Protein AF-A0A3D5GCG2-F1 (afdb_monomer_lite)

pLDDT: mean 78.21, std 23.22, range [31.19, 96.31]

Secondary structure (DSSP, 8-state):
------------------------------SSTTS-----PBP-HHHHHHHGGGGGGGT--SPP-HHHHHHHHHHHHHHHH-TT-EEEEEEETTEEEEEEE-TTT-EEEEE-TT-BEEEEEEPPHHHHHHHHHTSEES--

Sequence (140 aa):
MNFRKKSTPKKSKIIKSGKKCITKSGKKSRKHIKQSIKKRIYFQNKQLQEKFKHASDFGIQESWSLQNLTKFQIAIENHLQSSTTKVRRGTFRRMPVVHYFDPQTALNVFSDDKGYFISGWKLKENQLKAIIDTGNIGGG

Structure (mmCIF, N/CA/C/O backbone):
data_AF-A0A3D5GCG2-F1
#
_entry.id   AF-A0A3D5GCG2-F1
#
loop_
_atom_site.group_PDB
_atom_site.id
_atom_site.type_symbol
_atom_site.label_atom_id
_atom_site.label_alt_id
_atom_site.label_comp_id
_atom_site.label_asym_id
_atom_site.label_entity_id
_atom_site.label_seq_id
_atom_site.pdbx_PDB_ins_code
_atom_site.Cartn_x
_atom_site.Cartn_y
_atom_site.Cartn_z
_atom_site.occupancy
_atom_site.B_iso_or_equiv
_atom_site.auth_seq_id
_atom_site.auth_comp_id
_atom_site.auth_asym_id
_atom_site.auth_atom_id
_atom_site.pdbx_PDB_model_num
ATOM 1 N N . MET A 1 1 ? -12.131 -4.162 77.311 1.00 39.56 1 MET A N 1
ATOM 2 C CA . MET A 1 1 ? -10.893 -3.697 77.984 1.00 39.56 1 MET A CA 1
ATOM 3 C C . MET A 1 1 ? -9.678 -4.473 77.459 1.00 39.56 1 MET A C 1
ATOM 5 O O . MET A 1 1 ? -9.861 -5.584 76.986 1.00 39.56 1 MET A O 1
ATOM 9 N N . ASN A 1 2 ? -8.471 -3.910 77.616 1.00 40.66 2 ASN A N 1
ATOM 10 C CA . ASN A 1 2 ? -7.151 -4.585 77.640 1.00 40.66 2 ASN A CA 1
ATOM 11 C C . ASN A 1 2 ? -6.408 -4.934 76.325 1.00 40.66 2 ASN A C 1
ATOM 13 O O . ASN A 1 2 ? -6.144 -6.081 75.990 1.00 40.66 2 ASN A O 1
ATOM 17 N N . PHE A 1 3 ? -5.947 -3.870 75.660 1.00 37.69 3 PHE A N 1
ATOM 18 C CA . PHE A 1 3 ? -4.531 -3.591 75.335 1.00 37.69 3 PHE A CA 1
ATOM 19 C C . PHE A 1 3 ? -3.536 -4.707 74.908 1.00 37.69 3 PHE A C 1
ATOM 21 O O . PHE A 1 3 ? -2.904 -5.363 75.728 1.00 37.69 3 PHE A O 1
ATOM 28 N N . ARG A 1 4 ? -3.180 -4.646 73.613 1.00 45.44 4 ARG A N 1
ATOM 29 C CA . ARG A 1 4 ? -1.830 -4.312 73.080 1.00 45.44 4 ARG A CA 1
ATOM 30 C C . ARG A 1 4 ? -0.607 -5.130 73.556 1.00 45.44 4 ARG A C 1
ATOM 32 O O . ARG A 1 4 ? -0.072 -4.880 74.631 1.00 45.44 4 ARG A O 1
ATOM 39 N N . LYS A 1 5 ? 0.051 -5.799 72.596 1.00 44.62 5 LYS A N 1
ATOM 40 C CA . LYS A 1 5 ? 1.513 -5.686 72.358 1.00 44.62 5 LYS A CA 1
ATOM 41 C C . LYS A 1 5 ? 1.856 -5.989 70.890 1.00 44.62 5 LYS A C 1
ATOM 43 O O . LYS A 1 5 ? 1.324 -6.924 70.309 1.00 44.62 5 LYS A O 1
ATOM 48 N N . LYS A 1 6 ? 2.712 -5.155 70.284 1.00 44.88 6 LYS A N 1
ATOM 49 C CA . LYS A 1 6 ? 3.279 -5.357 68.935 1.00 44.88 6 LYS A CA 1
ATOM 50 C C . LYS A 1 6 ? 4.586 -6.147 69.054 1.00 44.88 6 LYS A C 1
ATOM 52 O O . LYS A 1 6 ? 5.352 -5.870 69.974 1.00 44.88 6 LYS A O 1
ATOM 57 N N . SER A 1 7 ? 4.899 -6.998 68.080 1.00 39.72 7 SER A N 1
ATOM 58 C CA . SER A 1 7 ? 6.241 -7.572 67.915 1.00 39.72 7 SER A CA 1
ATOM 59 C C . SER A 1 7 ? 6.606 -7.755 66.435 1.00 39.72 7 SER A C 1
ATOM 61 O O . SER A 1 7 ? 6.034 -8.568 65.720 1.00 39.72 7 SER A O 1
ATOM 63 N N . THR A 1 8 ? 7.606 -6.996 65.985 1.00 41.94 8 THR A N 1
ATOM 64 C CA . THR A 1 8 ? 8.455 -7.308 64.822 1.00 41.94 8 THR A CA 1
ATOM 65 C C . THR A 1 8 ? 9.871 -7.554 65.351 1.00 41.94 8 THR A C 1
ATOM 67 O O . THR A 1 8 ? 10.295 -6.867 66.283 1.00 41.94 8 THR A O 1
ATOM 70 N N . PRO A 1 9 ? 10.589 -8.582 64.864 1.00 43.75 9 PRO A N 1
ATOM 71 C CA . PRO A 1 9 ? 11.813 -8.347 64.071 1.00 43.75 9 PRO A CA 1
ATOM 72 C C . PRO A 1 9 ? 12.019 -9.474 63.012 1.00 43.75 9 PRO A C 1
ATOM 74 O O . PRO A 1 9 ? 11.137 -10.304 62.845 1.00 43.75 9 PRO A O 1
ATOM 77 N N . LYS A 1 10 ? 13.099 -9.608 62.221 1.00 39.81 10 LYS A N 1
ATOM 78 C CA . LYS A 1 10 ? 14.390 -8.897 62.057 1.00 39.81 10 LYS A CA 1
ATOM 79 C C . LYS A 1 10 ? 14.594 -8.534 60.566 1.00 39.81 10 LYS A C 1
ATOM 81 O O . LYS A 1 10 ? 13.988 -9.144 59.693 1.00 39.81 10 LYS A O 1
ATOM 86 N N . LYS A 1 11 ? 15.507 -7.602 60.255 1.00 34.19 11 LYS A N 1
ATOM 87 C CA . LYS A 1 11 ? 16.074 -7.428 58.897 1.00 34.19 11 LYS A CA 1
ATOM 88 C C . LYS A 1 11 ? 17.077 -8.557 58.609 1.00 34.19 11 LYS A C 1
ATOM 90 O O . LYS A 1 11 ? 17.940 -8.793 59.451 1.00 34.19 11 LYS A O 1
ATOM 95 N N . SER A 1 12 ? 17.049 -9.164 57.422 1.00 34.25 12 SER A N 1
ATOM 96 C CA . SER A 1 12 ? 18.171 -9.947 56.878 1.00 34.25 12 SER A CA 1
ATOM 97 C C . SER A 1 12 ? 18.917 -9.119 55.823 1.00 34.25 12 SER A C 1
ATOM 99 O O . SER A 1 12 ? 18.311 -8.422 55.010 1.00 34.25 12 SER A O 1
ATOM 101 N N . LYS A 1 13 ? 20.252 -9.131 55.873 1.00 36.12 13 LYS A N 1
ATOM 102 C CA . LYS A 1 13 ? 21.139 -8.335 55.012 1.00 36.12 13 LYS A CA 1
ATOM 103 C C . LYS A 1 13 ? 22.122 -9.276 54.306 1.00 36.12 13 LYS A C 1
ATOM 105 O O . LYS A 1 13 ? 22.718 -10.102 54.979 1.00 36.12 13 LYS A O 1
ATOM 110 N N . ILE A 1 14 ? 22.359 -9.020 53.013 1.00 32.59 14 ILE A N 1
ATOM 111 C CA . ILE A 1 14 ? 23.567 -9.380 52.236 1.00 32.59 14 ILE A CA 1
ATOM 112 C C . ILE A 1 14 ? 23.812 -10.881 51.965 1.00 32.59 14 ILE A C 1
ATOM 114 O O . ILE A 1 14 ? 24.226 -11.596 52.863 1.00 32.59 14 ILE A O 1
ATOM 118 N N . ILE A 1 15 ? 23.784 -11.277 50.680 1.00 38.38 15 ILE A N 1
ATOM 119 C CA . ILE A 1 15 ? 24.934 -11.905 49.983 1.00 38.38 15 ILE A CA 1
ATOM 120 C C . ILE A 1 15 ? 24.931 -11.422 48.514 1.00 38.38 15 ILE A C 1
ATOM 122 O O . ILE A 1 15 ? 23.881 -11.406 47.877 1.00 38.38 15 ILE A O 1
ATOM 126 N N . LYS A 1 16 ? 26.090 -11.027 47.964 1.00 41.28 16 LYS A N 1
ATOM 127 C CA . LYS A 1 16 ? 26.313 -10.863 46.510 1.00 41.28 16 LYS A CA 1
ATOM 128 C C . LYS A 1 16 ? 27.076 -12.085 45.990 1.00 41.28 16 LYS A C 1
ATOM 130 O O . LYS A 1 16 ? 28.141 -12.369 46.530 1.00 41.28 16 LYS A O 1
ATOM 135 N N . SER A 1 17 ? 26.639 -12.727 44.908 1.00 34.59 17 SER A N 1
ATOM 136 C CA . SER A 1 17 ? 27.492 -13.642 44.127 1.00 34.59 17 SER A CA 1
ATOM 137 C C . SER A 1 17 ? 26.912 -13.925 42.734 1.00 34.59 17 SER A C 1
ATOM 139 O O . SER A 1 17 ? 25.733 -13.696 42.485 1.00 34.59 17 SER A O 1
ATOM 141 N N . GLY A 1 18 ? 27.750 -14.437 41.823 1.00 37.22 18 GLY A N 1
ATOM 142 C CA . GLY A 1 18 ? 27.272 -15.159 40.637 1.00 37.22 18 GLY A CA 1
ATOM 143 C C . GLY A 1 18 ? 27.077 -14.350 39.351 1.00 37.22 18 GLY A C 1
ATOM 144 O O . GLY A 1 18 ? 25.967 -14.253 38.835 1.00 37.22 18 GLY A O 1
ATOM 145 N N . LYS A 1 19 ? 28.177 -13.896 38.731 1.00 41.88 19 LYS A N 1
ATOM 146 C CA . LYS A 1 19 ? 28.195 -13.721 37.266 1.00 41.88 19 LYS A CA 1
ATOM 147 C C . LYS A 1 19 ? 27.801 -15.061 36.629 1.00 41.88 19 LYS A C 1
ATOM 149 O O . LYS A 1 19 ? 28.445 -16.065 36.927 1.00 41.88 19 LYS A O 1
ATOM 154 N N . LYS A 1 20 ? 26.825 -15.089 35.717 1.00 33.78 20 LYS A N 1
ATOM 155 C CA . LYS A 1 20 ? 26.585 -16.271 34.873 1.00 33.78 20 LYS A CA 1
ATOM 156 C C . LYS A 1 20 ? 26.445 -15.905 33.399 1.00 33.78 20 LYS A C 1
ATOM 158 O O . LYS A 1 20 ? 25.382 -16.020 32.800 1.00 33.78 20 LYS A O 1
ATOM 163 N N . CYS A 1 21 ? 27.571 -15.519 32.802 1.00 31.19 21 CYS A N 1
ATOM 164 C CA . CYS A 1 21 ? 27.738 -15.683 31.364 1.00 31.19 21 CYS A CA 1
ATOM 165 C C . CYS A 1 21 ? 27.672 -17.184 31.053 1.00 31.19 21 CYS A C 1
ATOM 167 O O . CYS A 1 21 ? 28.510 -17.946 31.533 1.00 31.19 21 CYS A O 1
ATOM 169 N N . ILE A 1 22 ? 26.701 -17.604 30.243 1.00 37.59 22 ILE A N 1
ATOM 170 C CA . ILE A 1 22 ? 26.762 -18.888 29.541 1.00 37.59 22 ILE A CA 1
ATOM 171 C C . ILE A 1 22 ? 26.667 -18.596 28.050 1.00 37.59 22 ILE A C 1
ATOM 173 O O . ILE A 1 22 ? 25.595 -18.583 27.450 1.00 37.59 22 ILE A O 1
ATOM 177 N N . THR A 1 23 ? 27.818 -18.346 27.439 1.00 38.25 23 THR A N 1
ATOM 178 C CA . THR A 1 23 ? 27.966 -18.577 26.009 1.00 38.25 23 THR A CA 1
ATOM 179 C C . THR A 1 23 ? 27.955 -20.087 25.786 1.00 38.25 23 THR A C 1
ATOM 181 O O . THR A 1 23 ? 28.789 -20.801 26.340 1.00 38.25 23 THR A O 1
ATOM 184 N N . LYS A 1 24 ? 27.014 -20.588 24.978 1.00 40.22 24 LYS A N 1
ATOM 185 C CA . LYS A 1 24 ? 27.222 -21.760 24.111 1.00 40.22 24 LYS A CA 1
ATOM 186 C C . LYS A 1 24 ? 26.080 -21.914 23.109 1.00 40.22 24 LYS A C 1
ATOM 188 O O . LYS A 1 24 ? 24.902 -21.942 23.443 1.00 40.22 24 LYS A O 1
ATOM 193 N N . SER A 1 25 ? 26.490 -21.987 21.855 1.00 43.81 25 SER A N 1
ATOM 194 C CA . SER A 1 25 ? 25.691 -22.206 20.659 1.00 43.81 25 SER A CA 1
ATOM 195 C C . SER A 1 25 ? 24.923 -23.535 20.694 1.00 43.81 25 SER A C 1
ATOM 197 O O . SER A 1 25 ? 25.499 -24.589 20.942 1.00 43.81 25 SER A O 1
ATOM 199 N N . GLY A 1 26 ? 23.630 -23.497 20.352 1.00 36.12 26 GLY A N 1
ATOM 200 C CA . GLY A 1 26 ? 22.767 -24.679 20.232 1.00 36.12 26 GLY A CA 1
ATOM 201 C C . GLY A 1 26 ? 21.927 -24.647 18.951 1.00 36.12 26 GLY A C 1
ATOM 202 O O . GLY A 1 26 ? 20.818 -24.122 18.932 1.00 36.12 26 GLY A O 1
ATOM 203 N N . LYS A 1 27 ? 22.449 -25.202 17.850 1.00 48.72 27 LYS A N 1
ATOM 204 C CA . LYS A 1 27 ? 21.734 -25.280 16.561 1.00 48.72 27 LYS A CA 1
ATOM 205 C C . LYS A 1 27 ? 20.657 -26.380 16.593 1.00 48.72 27 LYS A C 1
ATOM 207 O O . LYS A 1 27 ? 20.987 -27.524 16.294 1.00 48.72 27 LYS A O 1
ATOM 212 N N . LYS A 1 28 ? 19.375 -26.060 16.839 1.00 42.31 28 LYS A N 1
ATOM 213 C CA . LYS A 1 28 ? 18.251 -26.949 16.444 1.00 42.31 28 LYS A CA 1
ATOM 214 C C . LYS A 1 28 ? 16.868 -26.266 16.381 1.00 42.31 28 LYS A C 1
ATOM 216 O O . LYS A 1 28 ? 16.033 -26.439 17.253 1.00 42.31 28 LYS A O 1
ATOM 221 N N . SER A 1 29 ? 16.592 -25.565 15.277 1.00 41.47 29 SER A N 1
ATOM 222 C CA . SER A 1 29 ? 15.227 -25.482 14.715 1.00 41.47 29 SER A CA 1
ATOM 223 C C . SER A 1 29 ? 15.271 -25.214 13.204 1.00 41.47 29 SER A C 1
ATOM 225 O O . SER A 1 29 ? 14.880 -24.169 12.693 1.00 41.47 29 SER A O 1
ATOM 227 N N . ARG A 1 30 ? 15.830 -26.175 12.461 1.00 53.41 30 ARG A N 1
ATOM 228 C CA . ARG A 1 30 ? 15.762 -26.224 10.994 1.00 53.41 30 ARG A CA 1
ATOM 229 C C . ARG A 1 30 ? 14.844 -27.378 10.600 1.00 53.41 30 ARG A C 1
ATOM 231 O O . ARG A 1 30 ? 15.343 -28.493 10.482 1.00 53.41 30 ARG A O 1
ATOM 238 N N . LYS A 1 31 ? 13.539 -27.116 10.424 1.00 44.31 31 LYS A N 1
ATOM 239 C CA . LYS A 1 31 ? 12.642 -27.963 9.597 1.00 44.31 31 LYS A CA 1
ATOM 240 C C . LYS A 1 31 ? 11.273 -27.369 9.200 1.00 44.31 31 LYS A C 1
ATOM 242 O O . LYS A 1 31 ? 10.692 -27.903 8.269 1.00 44.31 31 LYS A O 1
ATOM 247 N N . HIS A 1 32 ? 10.807 -26.242 9.769 1.00 45.12 32 HIS A N 1
ATOM 248 C CA . HIS A 1 32 ? 9.502 -25.635 9.394 1.00 45.12 32 HIS A CA 1
ATOM 249 C C . HIS A 1 32 ? 9.509 -24.130 9.027 1.00 45.12 32 HIS A C 1
ATOM 251 O O . HIS A 1 32 ? 8.454 -23.513 8.938 1.00 45.12 32 HIS A O 1
ATOM 257 N N . ILE A 1 33 ? 10.662 -23.526 8.704 1.00 52.66 33 ILE A N 1
ATOM 258 C CA . ILE A 1 33 ? 10.742 -22.098 8.285 1.00 52.66 33 ILE A CA 1
ATOM 259 C C . ILE A 1 33 ? 10.270 -21.882 6.818 1.00 52.66 33 ILE A C 1
ATOM 261 O O . ILE A 1 33 ? 10.270 -20.769 6.307 1.00 52.66 33 ILE A O 1
ATOM 265 N N . LYS A 1 34 ? 9.809 -22.935 6.124 1.00 45.00 34 LYS A N 1
ATOM 266 C CA . LYS A 1 34 ? 9.133 -22.823 4.815 1.00 45.00 34 LYS A CA 1
ATOM 267 C C . LYS A 1 34 ? 7.614 -22.604 4.911 1.00 45.00 34 LYS A C 1
ATOM 269 O O . LYS A 1 34 ? 6.975 -22.447 3.875 1.00 45.00 34 LYS A O 1
ATOM 274 N N . GLN A 1 35 ? 7.030 -22.565 6.112 1.00 42.69 35 GLN A N 1
ATOM 275 C CA . GLN A 1 35 ? 5.596 -22.322 6.258 1.00 42.69 35 GLN A CA 1
ATOM 276 C C . GLN A 1 35 ? 5.289 -20.819 6.226 1.00 42.69 35 GLN A C 1
ATOM 278 O O . GLN A 1 35 ? 5.431 -20.140 7.234 1.00 42.69 35 GLN A O 1
ATOM 283 N N . SER A 1 36 ? 4.837 -20.331 5.067 1.00 50.88 36 SER A N 1
ATOM 284 C CA . SER A 1 36 ? 4.209 -19.014 4.868 1.00 50.88 36 SER A CA 1
ATOM 285 C C . SER A 1 36 ? 4.965 -17.810 5.455 1.00 50.88 36 SER A C 1
ATOM 287 O O . SER A 1 36 ? 4.737 -17.391 6.592 1.00 50.88 36 SER A O 1
ATOM 289 N N . ILE A 1 37 ? 5.764 -17.134 4.620 1.00 54.69 37 ILE A N 1
ATOM 290 C CA . ILE A 1 37 ? 6.063 -15.710 4.845 1.00 54.69 37 ILE A CA 1
ATOM 291 C C . ILE A 1 37 ? 4.758 -14.938 4.586 1.00 54.69 37 ILE A C 1
ATOM 293 O O . ILE A 1 37 ? 4.545 -14.398 3.498 1.00 54.69 37 ILE A O 1
ATOM 297 N N . LYS A 1 38 ? 3.843 -14.929 5.568 1.00 57.12 38 LYS A N 1
ATOM 298 C CA . LYS A 1 38 ? 2.622 -14.117 5.517 1.00 57.12 38 LYS A CA 1
ATOM 299 C C . LYS A 1 38 ? 3.069 -12.668 5.325 1.00 57.12 38 LYS A C 1
ATOM 301 O O . LYS A 1 38 ? 3.839 -12.163 6.141 1.00 57.12 38 LYS A O 1
ATOM 306 N N . LYS A 1 39 ? 2.618 -12.025 4.240 1.00 66.81 39 LYS A N 1
ATOM 307 C CA . LYS A 1 39 ? 2.928 -10.626 3.899 1.00 66.81 39 LYS A CA 1
ATOM 308 C C . LYS A 1 39 ? 2.486 -9.731 5.066 1.00 66.81 39 LYS A C 1
ATOM 310 O O . LYS A 1 39 ? 1.315 -9.375 5.157 1.00 66.81 39 LYS A O 1
ATOM 315 N N . ARG A 1 40 ? 3.390 -9.432 6.001 1.00 75.88 40 ARG A N 1
ATOM 316 C CA . ARG A 1 40 ? 3.077 -8.662 7.207 1.00 75.88 40 ARG A CA 1
ATOM 317 C C . ARG A 1 40 ? 3.475 -7.215 6.983 1.00 75.88 40 ARG A C 1
ATOM 319 O O . ARG A 1 40 ? 4.654 -6.886 7.063 1.00 75.88 40 ARG A O 1
ATOM 326 N N . ILE A 1 41 ? 2.478 -6.382 6.708 1.00 90.12 41 ILE A N 1
ATOM 327 C CA . ILE A 1 41 ? 2.631 -4.932 6.773 1.00 90.12 41 ILE A CA 1
ATOM 328 C C . ILE A 1 41 ? 2.496 -4.485 8.235 1.00 90.12 41 ILE A C 1
ATOM 330 O O . ILE A 1 41 ? 1.730 -5.063 9.008 1.00 90.12 41 ILE A O 1
ATOM 334 N N . TYR A 1 42 ? 3.271 -3.474 8.618 1.00 93.62 42 TYR A N 1
ATOM 335 C CA . TYR A 1 42 ? 3.216 -2.821 9.919 1.00 93.62 42 TYR A CA 1
ATOM 336 C C . TYR A 1 42 ? 2.457 -1.501 9.802 1.00 93.62 42 TYR A C 1
ATOM 338 O O . TYR A 1 42 ? 2.818 -0.626 9.011 1.00 93.62 42 TYR A O 1
ATOM 346 N N . PHE A 1 43 ? 1.421 -1.347 10.619 1.00 93.69 43 PHE A N 1
ATOM 347 C CA . PHE A 1 43 ? 0.614 -0.136 10.677 1.00 93.69 43 PHE A CA 1
ATOM 348 C C . PHE A 1 43 ? 1.042 0.756 11.839 1.00 93.69 43 PHE A C 1
ATOM 350 O O . PHE A 1 43 ? 1.360 0.280 12.92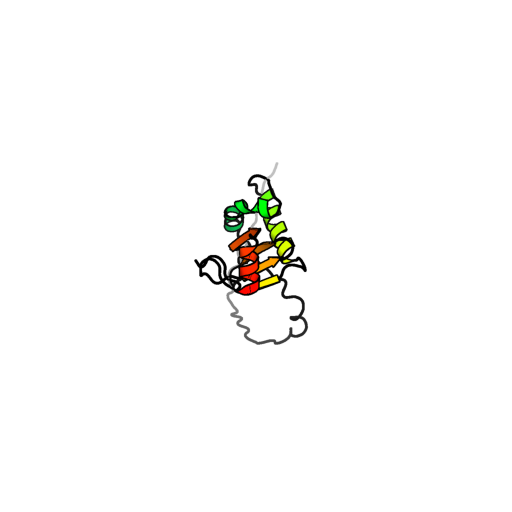8 1.00 93.69 43 PHE A O 1
ATOM 357 N N . GLN A 1 44 ? 1.025 2.066 11.605 1.00 94.50 44 GLN A N 1
ATOM 358 C CA . GLN A 1 44 ? 1.184 3.084 12.638 1.00 94.50 44 GLN A CA 1
ATOM 359 C C . GLN A 1 44 ? -0.109 3.896 12.704 1.00 94.50 44 GLN A C 1
ATOM 361 O O . GLN A 1 44 ? -0.577 4.368 11.668 1.00 94.50 44 GLN A O 1
ATOM 366 N N . ASN A 1 45 ? -0.667 4.106 13.900 1.00 93.00 45 ASN A N 1
ATOM 367 C CA . ASN A 1 45 ? -1.954 4.798 14.067 1.00 93.00 45 ASN A CA 1
ATOM 368 C C . ASN A 1 45 ? -1.953 6.200 13.437 1.00 93.00 45 ASN A C 1
ATOM 370 O O . ASN A 1 45 ? -2.904 6.556 12.748 1.00 93.00 45 ASN A O 1
ATOM 374 N N . LYS A 1 46 ? -0.851 6.952 13.591 1.00 94.12 46 LYS A N 1
ATOM 375 C CA . LYS A 1 46 ? -0.655 8.256 12.936 1.00 94.12 46 LYS A CA 1
ATOM 376 C C . LYS A 1 46 ? -0.763 8.145 11.410 1.00 94.12 46 LYS A C 1
ATOM 378 O O . LYS A 1 46 ? -1.499 8.906 10.793 1.00 94.12 46 LYS A O 1
ATOM 383 N N . GLN A 1 47 ? -0.087 7.167 10.807 1.00 95.38 47 GLN A N 1
ATOM 384 C CA . GLN A 1 47 ? -0.118 6.969 9.359 1.00 95.38 47 GLN A CA 1
ATOM 385 C C . GLN A 1 47 ? -1.505 6.527 8.871 1.00 95.38 47 GLN A C 1
ATOM 387 O O . GLN A 1 47 ? -1.994 7.055 7.877 1.00 95.38 47 GLN A O 1
ATOM 392 N N . LEU A 1 48 ? -2.167 5.604 9.579 1.00 94.44 48 LEU A N 1
ATOM 393 C CA . LEU A 1 48 ? -3.543 5.202 9.267 1.00 94.44 48 LEU A CA 1
ATOM 394 C C . LEU A 1 48 ? -4.502 6.398 9.331 1.00 94.44 48 LEU A C 1
ATOM 396 O O . LEU A 1 48 ? -5.306 6.572 8.422 1.00 94.44 48 LEU A O 1
ATOM 400 N N . GLN A 1 49 ? -4.377 7.256 10.347 1.00 94.81 49 GLN A N 1
ATOM 401 C CA . GLN A 1 49 ? -5.165 8.481 10.483 1.00 94.81 49 GLN A CA 1
ATOM 402 C C . GLN A 1 49 ? -4.905 9.466 9.333 1.00 94.81 49 GLN A C 1
ATOM 404 O O . GLN A 1 49 ? -5.852 9.920 8.697 1.00 94.81 49 GLN A O 1
ATOM 409 N N . GLU A 1 50 ? -3.643 9.750 8.995 1.00 95.12 50 GLU A N 1
ATOM 410 C CA . GLU A 1 50 ? -3.290 10.637 7.873 1.00 95.12 50 GLU A CA 1
ATOM 411 C C . GLU A 1 50 ? -3.776 10.131 6.505 1.00 95.12 50 GLU A C 1
ATOM 413 O O . GLU A 1 50 ? -3.995 10.923 5.582 1.00 95.12 50 GLU A O 1
ATOM 418 N N . LYS A 1 51 ? -3.886 8.808 6.336 1.00 95.25 51 LYS A N 1
ATOM 419 C CA . LYS A 1 51 ? -4.321 8.175 5.083 1.00 95.25 51 LYS A CA 1
ATOM 420 C C . LYS A 1 51 ? -5.793 7.750 5.102 1.00 95.25 51 LYS A C 1
ATOM 422 O O . LYS A 1 51 ? -6.283 7.304 4.070 1.00 95.25 51 LYS A O 1
ATOM 427 N N . PHE A 1 52 ? -6.523 7.993 6.196 1.00 95.38 52 PHE A N 1
ATOM 428 C CA . PHE A 1 52 ? -7.957 7.696 6.317 1.00 95.38 52 PHE A CA 1
ATOM 429 C C . PHE A 1 52 ? -8.817 8.428 5.271 1.00 95.38 52 PHE A C 1
ATOM 431 O O . PHE A 1 52 ? -9.876 7.945 4.896 1.00 95.38 52 PHE A O 1
ATOM 438 N N . LYS A 1 53 ? -8.328 9.532 4.693 1.00 94.38 53 LYS A N 1
ATOM 439 C CA . LYS A 1 53 ? -8.940 10.183 3.517 1.00 94.38 53 LYS A CA 1
ATOM 440 C C . LYS A 1 53 ? -9.110 9.276 2.283 1.00 94.38 53 LYS A C 1
ATOM 442 O O . LYS A 1 53 ? -9.841 9.641 1.372 1.00 94.38 53 LYS A O 1
ATOM 447 N N . HIS A 1 54 ? -8.425 8.131 2.239 1.00 95.19 54 HIS A N 1
ATOM 448 C CA . HIS A 1 54 ? -8.577 7.104 1.207 1.00 95.19 54 HIS A CA 1
ATOM 449 C C . HIS A 1 54 ? -9.498 5.952 1.635 1.00 95.19 54 HIS A C 1
ATOM 451 O O . HIS A 1 54 ? -9.704 5.026 0.862 1.00 95.19 54 HIS A O 1
ATOM 457 N N . ALA A 1 55 ? -10.071 5.969 2.843 1.00 94.38 55 ALA A N 1
ATOM 458 C CA . ALA A 1 55 ? -10.917 4.883 3.338 1.00 94.38 55 ALA A CA 1
ATOM 459 C C . ALA A 1 55 ? -12.161 4.658 2.450 1.00 94.38 55 ALA A C 1
ATOM 461 O O . ALA A 1 55 ? -12.564 3.511 2.250 1.00 94.38 55 ALA A O 1
ATOM 462 N N . SER A 1 56 ? -12.674 5.715 1.808 1.00 95.06 56 SER A N 1
ATOM 463 C CA . SER A 1 56 ? -13.746 5.641 0.806 1.00 95.06 56 SER A CA 1
ATOM 464 C C . SER A 1 56 ? -13.391 4.762 -0.398 1.00 95.06 56 SER A C 1
ATOM 466 O O . SER A 1 56 ? -14.267 4.068 -0.909 1.00 95.06 56 SER A O 1
ATOM 468 N N . ASP A 1 57 ? -12.118 4.722 -0.819 1.00 94.56 57 ASP A N 1
ATOM 469 C CA . ASP A 1 57 ? -11.656 3.839 -1.902 1.00 94.56 57 ASP A CA 1
ATOM 470 C C . ASP A 1 57 ? -11.812 2.356 -1.521 1.00 94.56 57 ASP A C 1
ATOM 472 O O . ASP A 1 57 ? -12.086 1.519 -2.378 1.00 94.56 57 ASP A O 1
ATOM 476 N N . PHE A 1 58 ? -11.689 2.044 -0.226 1.00 93.81 58 PHE A N 1
ATOM 477 C CA . PHE A 1 58 ? -11.864 0.712 0.365 1.00 93.81 58 PHE A CA 1
ATOM 478 C C . PHE A 1 58 ? -13.310 0.457 0.844 1.00 93.81 58 PHE A C 1
ATOM 480 O O . PHE A 1 58 ? -13.554 -0.492 1.587 1.00 93.81 58 PHE A O 1
ATOM 487 N N . GLY A 1 59 ? -14.273 1.297 0.441 1.00 93.31 59 GLY A N 1
ATOM 488 C CA . GLY A 1 59 ? -15.696 1.147 0.773 1.00 93.31 59 GLY A CA 1
ATOM 489 C C . GLY A 1 59 ? -16.120 1.703 2.138 1.00 93.31 59 GLY A C 1
ATOM 490 O O . GLY A 1 59 ? -17.250 1.474 2.559 1.00 93.31 59 GLY A O 1
ATOM 491 N N . ILE A 1 60 ? -15.255 2.443 2.838 1.00 93.75 60 ILE A N 1
ATOM 492 C CA . ILE A 1 60 ? -15.570 3.063 4.134 1.00 93.75 60 ILE A CA 1
ATOM 493 C C . ILE A 1 60 ? -15.887 4.540 3.892 1.00 93.75 60 ILE A C 1
ATOM 495 O O . ILE A 1 60 ? -14.997 5.383 3.890 1.00 93.75 60 ILE A O 1
ATOM 499 N N . GLN A 1 61 ? -17.166 4.842 3.672 1.00 91.19 61 GLN A N 1
ATOM 500 C CA . GLN A 1 61 ? -17.660 6.201 3.388 1.00 91.19 61 GLN A CA 1
ATOM 501 C C . GLN A 1 61 ? -17.876 7.057 4.654 1.00 91.19 61 GLN A C 1
ATOM 503 O O . GLN A 1 61 ? -18.252 8.222 4.566 1.00 91.19 61 GLN A O 1
ATOM 508 N N . GLU A 1 62 ? -17.640 6.475 5.828 1.00 88.81 62 GLU A N 1
ATOM 509 C CA . GLU A 1 62 ? -17.872 7.087 7.134 1.00 88.81 62 GLU A CA 1
ATOM 510 C C . GLU A 1 62 ? -16.805 8.118 7.530 1.00 88.81 62 GLU A C 1
ATOM 512 O O . GLU A 1 62 ? -15.619 7.975 7.223 1.00 88.81 62 GLU A O 1
ATOM 517 N N . SER A 1 63 ? -17.208 9.098 8.342 1.00 92.12 63 SER A N 1
ATOM 518 C CA . SER A 1 63 ? -16.299 10.055 8.985 1.00 92.12 63 SER A CA 1
ATOM 519 C C . SER A 1 63 ? -15.235 9.379 9.863 1.00 92.12 63 SER A C 1
ATOM 521 O O . SER A 1 63 ? -15.401 8.253 10.351 1.00 92.12 63 SER A O 1
ATOM 523 N N . TRP A 1 64 ? -14.131 10.094 10.110 1.00 90.38 64 TRP A N 1
ATOM 524 C CA . TRP A 1 64 ? -13.055 9.599 10.967 1.00 90.38 64 TRP A CA 1
ATOM 525 C C . TRP A 1 64 ? -13.563 9.285 12.380 1.00 90.38 64 TRP A C 1
ATOM 527 O O . TRP A 1 64 ? -14.138 10.128 13.064 1.00 90.38 64 TRP A O 1
ATOM 537 N N . SER A 1 65 ? -13.308 8.057 12.821 1.00 93.06 65 SER A N 1
ATOM 538 C CA . SER A 1 65 ? -13.518 7.590 14.189 1.00 93.06 65 SER A CA 1
ATOM 539 C C . SER A 1 65 ? -12.536 6.455 14.475 1.00 93.06 65 SER A C 1
ATOM 541 O O . SER A 1 65 ? -12.025 5.825 13.544 1.00 93.06 65 SER A O 1
ATOM 543 N N . LEU A 1 66 ? -12.290 6.142 15.751 1.00 91.50 66 LEU A N 1
ATOM 544 C CA . LEU A 1 66 ? -11.414 5.022 16.115 1.00 91.50 66 LEU A CA 1
ATOM 545 C C . LEU A 1 66 ? -11.927 3.687 15.543 1.00 91.50 66 LEU A C 1
ATOM 547 O O . LEU A 1 66 ? -11.141 2.905 15.015 1.00 91.50 66 LEU A O 1
ATOM 551 N N . GLN A 1 67 ? -13.247 3.466 15.563 1.00 93.94 67 GLN A N 1
ATOM 552 C CA . GLN A 1 67 ? -13.871 2.272 14.985 1.00 93.94 67 GLN A CA 1
ATOM 553 C C . GLN A 1 67 ? -13.664 2.196 13.465 1.00 93.94 67 GLN A C 1
ATOM 555 O O . GLN A 1 67 ? -13.329 1.137 12.937 1.00 93.94 67 GLN A O 1
ATOM 560 N N . ASN A 1 68 ? -13.824 3.314 12.750 1.00 94.00 68 ASN A N 1
ATOM 561 C CA . ASN A 1 68 ? -13.650 3.343 11.297 1.00 94.00 68 ASN A CA 1
ATOM 562 C C . ASN A 1 68 ? -12.172 3.226 10.890 1.00 94.00 68 ASN A C 1
ATOM 564 O O . ASN A 1 68 ? -11.872 2.603 9.874 1.00 94.00 68 ASN A O 1
ATOM 568 N N . LEU A 1 69 ? -11.238 3.718 11.711 1.00 94.38 69 LEU A N 1
ATOM 569 C CA . LEU A 1 69 ? -9.803 3.493 11.521 1.00 94.38 69 LEU A CA 1
ATOM 570 C C . LEU A 1 69 ? -9.441 2.003 11.666 1.00 94.38 69 LEU A C 1
ATOM 572 O O . LEU A 1 69 ? -8.675 1.484 10.854 1.00 94.38 69 LEU A O 1
ATOM 576 N N . THR A 1 70 ? -10.048 1.285 12.619 1.00 94.81 70 THR A N 1
ATOM 577 C CA . THR A 1 70 ? -9.921 -0.181 12.714 1.00 94.81 70 THR A CA 1
ATOM 578 C C . THR A 1 70 ? -10.520 -0.889 11.494 1.00 94.81 70 THR A C 1
ATOM 580 O O . THR A 1 70 ? -9.869 -1.772 10.939 1.00 94.81 70 THR A O 1
ATOM 583 N N . LYS A 1 71 ? -11.704 -0.476 11.006 1.00 95.44 71 LYS A N 1
ATOM 584 C CA . LYS A 1 71 ? -12.273 -1.004 9.744 1.00 95.44 71 LYS A CA 1
ATOM 585 C C . LYS A 1 71 ? -11.319 -0.791 8.562 1.00 95.44 71 LYS A C 1
ATOM 587 O O . LYS A 1 71 ? -11.146 -1.701 7.758 1.00 95.44 71 LYS A O 1
ATOM 592 N N . PHE A 1 72 ? -10.669 0.372 8.473 1.00 95.75 72 PHE A N 1
ATOM 593 C CA . PHE A 1 72 ? -9.712 0.696 7.409 1.00 95.75 72 PHE A CA 1
ATOM 594 C C . PHE A 1 72 ? -8.465 -0.192 7.465 1.00 95.75 72 PHE A C 1
ATOM 596 O O . PHE A 1 72 ? -8.062 -0.735 6.439 1.00 95.75 72 PHE A O 1
ATOM 603 N N . GLN A 1 73 ? -7.911 -0.432 8.658 1.00 94.94 73 GLN A N 1
ATOM 604 C CA . GLN A 1 73 ? -6.832 -1.408 8.831 1.00 94.94 73 GLN A CA 1
ATOM 605 C C . GLN A 1 73 ? -7.266 -2.815 8.384 1.00 94.94 73 GLN A C 1
ATOM 607 O O . GLN A 1 73 ? -6.555 -3.446 7.606 1.00 94.94 73 GLN A O 1
ATOM 612 N N . ILE A 1 74 ? -8.443 -3.284 8.813 1.00 94.62 74 ILE A N 1
ATOM 613 C CA . ILE A 1 74 ? -8.978 -4.604 8.435 1.00 94.62 74 ILE A CA 1
ATOM 614 C C . ILE A 1 74 ? -9.189 -4.705 6.916 1.00 94.62 74 ILE A C 1
ATOM 616 O O . ILE A 1 74 ? -8.849 -5.724 6.321 1.00 94.62 74 ILE A O 1
ATOM 620 N N . ALA A 1 75 ? -9.689 -3.654 6.261 1.00 94.88 75 ALA A N 1
ATOM 621 C CA . ALA A 1 75 ? -9.852 -3.624 4.808 1.00 94.88 75 ALA A CA 1
ATOM 622 C C . ALA A 1 75 ? -8.505 -3.747 4.071 1.00 94.88 75 ALA A C 1
ATOM 624 O O . ALA A 1 75 ? -8.397 -4.502 3.103 1.00 94.88 75 ALA A O 1
ATOM 625 N N . ILE A 1 76 ? -7.457 -3.076 4.566 1.00 94.50 76 ILE A N 1
ATOM 626 C CA . ILE A 1 76 ? -6.094 -3.223 4.041 1.00 94.50 76 ILE A CA 1
ATOM 627 C C . ILE A 1 76 ? -5.565 -4.646 4.289 1.00 94.50 76 ILE A C 1
ATOM 629 O O . ILE A 1 76 ? -5.009 -5.254 3.379 1.00 94.50 76 ILE A O 1
ATOM 633 N N . GLU A 1 77 ? -5.742 -5.211 5.485 1.00 94.06 77 GLU A N 1
ATOM 634 C CA . GLU A 1 77 ? -5.301 -6.578 5.801 1.00 94.06 77 GLU A CA 1
ATOM 635 C C . GLU A 1 77 ? -6.001 -7.630 4.926 1.00 94.06 77 GLU A C 1
ATOM 637 O O . GLU A 1 77 ? -5.334 -8.507 4.373 1.00 94.06 77 GLU A O 1
ATOM 642 N N . ASN A 1 78 ? -7.312 -7.494 4.709 1.00 93.56 78 ASN A N 1
ATOM 643 C CA . ASN A 1 78 ? -8.086 -8.338 3.798 1.00 93.56 78 ASN A CA 1
ATOM 644 C C . ASN A 1 78 ? -7.563 -8.238 2.358 1.00 93.56 78 ASN A C 1
ATOM 646 O O . ASN A 1 78 ? -7.335 -9.266 1.718 1.00 93.56 78 ASN A O 1
ATOM 650 N N . HIS A 1 79 ? -7.285 -7.024 1.869 1.00 93.88 79 HIS A N 1
ATOM 651 C CA . HIS A 1 79 ? -6.667 -6.809 0.556 1.00 93.88 79 HIS A CA 1
ATOM 652 C C . HIS A 1 79 ? -5.306 -7.511 0.438 1.00 93.88 79 HIS A C 1
ATOM 654 O O . HIS A 1 79 ? -5.047 -8.203 -0.543 1.00 93.88 79 HIS A O 1
ATOM 660 N N . LEU A 1 80 ? -4.443 -7.419 1.454 1.00 91.69 80 LEU A N 1
ATOM 661 C CA . LEU A 1 80 ? -3.133 -8.092 1.470 1.00 91.69 80 LEU A CA 1
ATOM 662 C C . LEU A 1 80 ? -3.230 -9.625 1.528 1.00 91.69 80 LEU A C 1
ATOM 664 O O . LEU A 1 80 ? -2.317 -10.315 1.059 1.00 91.69 80 LEU A O 1
ATOM 668 N N . GLN A 1 81 ? -4.307 -10.145 2.124 1.00 91.00 81 GLN A N 1
ATOM 669 C CA . GLN A 1 81 ? -4.601 -11.573 2.238 1.00 91.00 81 GLN A CA 1
ATOM 670 C C . GLN A 1 81 ? -5.342 -12.153 1.025 1.00 91.00 81 GLN A C 1
ATOM 672 O O . GLN A 1 81 ? -5.366 -13.376 0.890 1.00 91.00 81 GLN A O 1
ATOM 677 N N . SER A 1 82 ? -5.903 -11.319 0.143 1.00 90.62 82 SER A N 1
ATOM 678 C CA . SER A 1 82 ? -6.568 -11.786 -1.075 1.00 90.62 82 SER A CA 1
ATOM 679 C C . SER A 1 82 ? -5.608 -12.540 -2.001 1.00 90.62 82 SER A C 1
ATOM 681 O O . SER A 1 82 ? -4.452 -12.149 -2.199 1.00 90.62 82 SER A O 1
ATOM 683 N N . SER A 1 83 ? -6.112 -13.608 -2.620 1.00 89.88 83 SER A N 1
ATOM 684 C CA . SER A 1 83 ? -5.408 -14.389 -3.642 1.00 89.88 83 SER A CA 1
ATOM 685 C C . SER A 1 83 ? -5.213 -13.617 -4.953 1.00 89.88 83 SER A C 1
ATOM 687 O O . SER A 1 83 ? -4.279 -13.915 -5.697 1.00 89.88 83 SER A O 1
ATOM 689 N N . THR A 1 84 ? -6.042 -12.601 -5.219 1.00 92.88 84 THR A N 1
ATOM 690 C CA . THR A 1 84 ? -5.931 -11.708 -6.386 1.00 92.88 84 THR A CA 1
ATOM 691 C C . THR A 1 84 ? -4.790 -10.690 -6.258 1.00 92.88 84 THR A C 1
ATOM 693 O O . THR A 1 84 ? -4.287 -10.195 -7.270 1.00 92.88 84 THR A O 1
ATOM 696 N N . THR A 1 85 ? -4.330 -10.407 -5.032 1.00 94.00 85 THR A N 1
ATOM 697 C CA . THR A 1 85 ? -3.370 -9.332 -4.747 1.00 94.00 85 THR A CA 1
ATOM 698 C C . THR A 1 85 ? -1.937 -9.704 -5.121 1.00 94.00 85 THR A C 1
ATOM 700 O O . THR A 1 85 ? -1.207 -10.411 -4.404 1.00 94.00 85 THR A O 1
ATOM 703 N N . LYS A 1 86 ? -1.507 -9.136 -6.247 1.00 93.62 86 LYS A N 1
ATOM 704 C CA . LYS A 1 86 ? -0.151 -9.205 -6.784 1.00 93.62 86 LYS A CA 1
ATOM 705 C C . LYS A 1 86 ? 0.771 -8.261 -6.014 1.00 93.62 86 LYS A C 1
ATOM 707 O O . LYS A 1 86 ? 0.347 -7.250 -5.460 1.00 93.62 86 LYS A O 1
ATOM 712 N N . VAL A 1 87 ? 2.054 -8.611 -5.971 1.00 93.25 87 VAL A N 1
ATOM 713 C CA . VAL A 1 87 ? 3.095 -7.800 -5.328 1.00 93.25 87 VAL A CA 1
ATOM 714 C C . VAL A 1 87 ? 4.132 -7.428 -6.368 1.00 93.25 87 VAL A C 1
ATOM 716 O O . VAL A 1 87 ? 4.614 -8.300 -7.090 1.00 93.25 87 VAL A O 1
ATOM 719 N N . ARG A 1 88 ? 4.499 -6.150 -6.428 1.00 92.50 88 ARG A N 1
ATOM 720 C CA . ARG A 1 88 ? 5.559 -5.659 -7.307 1.00 92.50 88 ARG A CA 1
ATOM 721 C C . ARG A 1 88 ? 6.387 -4.589 -6.609 1.00 92.50 88 ARG A C 1
ATOM 723 O O . ARG A 1 88 ? 5.849 -3.736 -5.913 1.00 92.50 88 ARG A O 1
ATOM 730 N N . ARG A 1 89 ? 7.704 -4.631 -6.798 1.00 93.00 89 ARG A N 1
ATOM 731 C CA . ARG A 1 89 ? 8.611 -3.554 -6.383 1.00 93.00 89 ARG A CA 1
ATOM 732 C C . ARG A 1 89 ? 8.701 -2.508 -7.484 1.00 93.00 89 ARG A C 1
ATOM 734 O O . ARG A 1 89 ? 8.698 -2.861 -8.660 1.00 93.00 89 ARG A O 1
ATOM 741 N N . GLY A 1 90 ? 8.823 -1.252 -7.092 1.00 92.50 90 GLY A N 1
ATOM 742 C CA . GLY A 1 90 ? 8.987 -0.146 -8.021 1.00 92.50 90 GLY A CA 1
ATOM 743 C C . GLY A 1 90 ? 9.128 1.163 -7.267 1.00 92.50 90 GLY A C 1
ATOM 744 O O . GLY A 1 90 ? 9.748 1.187 -6.200 1.00 92.50 90 GLY A O 1
ATOM 745 N N . THR A 1 91 ? 8.577 2.248 -7.805 1.00 92.75 91 THR A N 1
ATOM 746 C CA . THR A 1 91 ? 8.713 3.572 -7.192 1.00 92.75 91 THR A CA 1
ATOM 747 C C . THR A 1 91 ? 7.403 4.343 -7.120 1.00 92.75 91 THR A C 1
ATOM 749 O O . THR A 1 91 ? 6.565 4.298 -8.020 1.00 92.75 91 THR A O 1
ATOM 752 N N . PHE A 1 92 ? 7.262 5.125 -6.053 1.00 90.25 92 PHE A N 1
ATOM 753 C CA . PHE A 1 92 ? 6.239 6.152 -5.924 1.00 90.25 92 PHE A CA 1
ATOM 754 C C . PHE A 1 92 ? 6.922 7.501 -5.706 1.00 90.25 92 PHE A C 1
ATOM 756 O O . PHE A 1 92 ? 7.640 7.684 -4.724 1.00 90.25 92 PHE A O 1
ATOM 763 N N . ARG A 1 93 ? 6.725 8.448 -6.634 1.00 87.50 93 ARG A N 1
ATOM 764 C CA . ARG A 1 93 ? 7.360 9.784 -6.603 1.00 87.50 93 ARG A CA 1
ATOM 765 C C . ARG A 1 93 ? 8.886 9.706 -6.418 1.00 87.50 93 ARG A C 1
ATOM 767 O O . ARG A 1 93 ? 9.456 10.425 -5.603 1.00 87.50 93 ARG A O 1
ATOM 774 N N . ARG A 1 94 ? 9.537 8.807 -7.170 1.00 87.56 94 ARG A N 1
ATOM 775 C CA . ARG A 1 94 ? 10.986 8.494 -7.128 1.00 87.56 94 ARG A CA 1
ATOM 776 C C . ARG A 1 94 ? 11.489 7.821 -5.836 1.00 87.56 94 ARG A C 1
ATOM 778 O O . ARG A 1 94 ? 12.670 7.499 -5.766 1.00 87.56 94 ARG A O 1
ATOM 785 N N . MET A 1 95 ? 10.631 7.543 -4.850 1.00 89.75 95 MET A N 1
ATOM 786 C CA . MET A 1 95 ? 10.990 6.740 -3.670 1.00 89.75 95 MET A CA 1
ATOM 787 C C . MET A 1 95 ? 10.744 5.246 -3.940 1.00 89.75 95 MET A C 1
ATOM 789 O O . MET A 1 95 ? 9.696 4.922 -4.506 1.00 89.75 95 MET A O 1
ATOM 793 N N . PRO A 1 96 ? 11.645 4.330 -3.538 1.00 92.69 96 PRO A N 1
ATOM 794 C CA . PRO A 1 96 ? 11.434 2.891 -3.688 1.00 92.69 96 PRO A CA 1
ATOM 795 C C . PRO A 1 96 ? 10.318 2.403 -2.758 1.00 92.69 96 PRO A C 1
ATOM 797 O O . PRO A 1 96 ? 10.315 2.709 -1.567 1.00 92.69 96 PRO A O 1
ATOM 800 N N . VAL A 1 97 ? 9.372 1.637 -3.301 1.00 94.88 97 VAL A N 1
ATOM 801 C CA . VAL A 1 97 ? 8.214 1.106 -2.564 1.00 94.88 97 VAL A CA 1
ATOM 802 C C . VAL A 1 97 ? 7.832 -0.294 -3.049 1.00 94.88 97 VAL A C 1
ATOM 804 O O . VAL A 1 97 ? 8.201 -0.736 -4.144 1.00 94.88 97 VAL A O 1
ATOM 807 N N . VAL A 1 98 ? 7.050 -0.994 -2.230 1.00 94.69 98 VAL A N 1
ATOM 808 C CA . VAL A 1 98 ? 6.383 -2.244 -2.597 1.00 94.69 98 VAL A CA 1
ATOM 809 C C . VAL A 1 98 ? 4.897 -1.968 -2.811 1.00 94.69 98 VAL A C 1
ATOM 811 O O . VAL A 1 98 ? 4.208 -1.483 -1.916 1.00 94.69 98 VAL A O 1
ATOM 814 N N . HIS A 1 99 ? 4.412 -2.282 -4.008 1.00 94.62 99 HIS A N 1
ATOM 815 C CA . HIS A 1 99 ? 3.012 -2.206 -4.407 1.00 94.62 99 HIS A CA 1
ATOM 816 C C . HIS A 1 99 ? 2.340 -3.554 -4.149 1.00 94.62 99 HIS A C 1
ATOM 818 O O . HIS A 1 99 ? 2.817 -4.587 -4.626 1.00 94.62 99 HIS A O 1
ATOM 824 N N . TYR A 1 100 ? 1.220 -3.535 -3.438 1.00 95.25 100 TYR A N 1
ATOM 825 C CA . TYR A 1 100 ? 0.323 -4.668 -3.243 1.00 95.25 100 TYR A CA 1
ATOM 826 C C . TYR A 1 100 ? -0.987 -4.303 -3.926 1.00 95.25 100 TYR A C 1
ATOM 828 O O . TYR A 1 100 ? -1.810 -3.594 -3.344 1.00 95.25 100 TYR A O 1
ATOM 836 N N . PHE A 1 101 ? -1.160 -4.738 -5.171 1.00 95.19 101 PHE A N 1
ATOM 837 C CA . PHE A 1 101 ? -2.266 -4.319 -6.026 1.00 95.19 101 PHE A CA 1
ATOM 838 C C . PHE A 1 101 ? -3.092 -5.506 -6.505 1.00 95.19 101 PHE A C 1
ATOM 840 O O . PHE A 1 101 ? -2.560 -6.579 -6.791 1.00 95.19 101 PHE A O 1
ATOM 847 N N . ASP A 1 102 ? -4.391 -5.288 -6.636 1.00 95.00 102 ASP A N 1
ATOM 848 C CA . ASP A 1 102 ? -5.307 -6.236 -7.255 1.00 95.00 102 ASP A CA 1
ATOM 849 C C . ASP A 1 102 ? -5.739 -5.691 -8.631 1.00 95.00 102 ASP A C 1
ATOM 851 O O . ASP A 1 102 ? -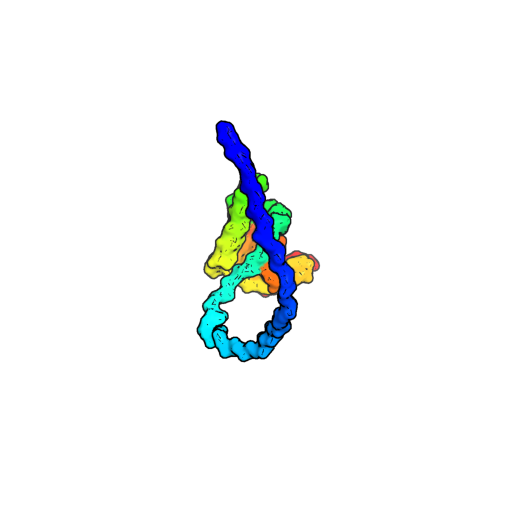6.369 -4.631 -8.694 1.00 95.00 102 ASP A O 1
ATOM 855 N N . PRO A 1 103 ? -5.417 -6.382 -9.743 1.00 92.81 103 PRO A N 1
ATOM 856 C CA . PRO A 1 103 ? -5.857 -5.984 -11.078 1.00 92.81 103 PRO A CA 1
ATOM 857 C C . PRO A 1 103 ? -7.380 -5.951 -11.275 1.00 92.81 103 PRO A C 1
ATOM 859 O O . PRO A 1 103 ? -7.834 -5.266 -12.184 1.00 92.81 103 PRO A O 1
ATOM 862 N N . GLN A 1 104 ? -8.159 -6.689 -10.475 1.00 92.62 104 GLN A N 1
ATOM 863 C CA . GLN A 1 104 ? -9.618 -6.771 -10.611 1.00 92.62 104 GLN A CA 1
ATOM 864 C C . GLN A 1 104 ? -10.320 -5.581 -9.947 1.00 92.62 104 GLN A C 1
ATOM 866 O O . GLN A 1 104 ? -11.201 -4.964 -10.539 1.00 92.62 104 GLN A O 1
ATOM 871 N N . THR A 1 105 ? -9.919 -5.233 -8.722 1.00 92.69 105 THR A N 1
ATOM 872 C CA . THR A 1 105 ? -10.521 -4.118 -7.967 1.00 92.69 105 THR A CA 1
ATOM 873 C C . THR A 1 105 ? -9.826 -2.774 -8.200 1.00 92.69 105 THR A C 1
ATOM 875 O O . THR A 1 105 ? -10.361 -1.731 -7.815 1.00 92.69 105 THR A O 1
ATOM 878 N N . ALA A 1 106 ? -8.638 -2.789 -8.817 1.00 94.94 106 ALA A N 1
ATOM 879 C CA . ALA A 1 106 ? -7.693 -1.676 -8.931 1.00 94.94 106 ALA A CA 1
ATOM 880 C C . ALA A 1 106 ? -7.227 -1.088 -7.580 1.00 94.94 106 ALA A C 1
ATOM 882 O O . ALA A 1 106 ? -6.576 -0.042 -7.555 1.00 94.94 106 ALA A O 1
ATOM 883 N N . LEU A 1 107 ? -7.522 -1.744 -6.452 1.00 96.31 107 LEU A N 1
ATOM 884 C CA . LEU A 1 107 ? -7.016 -1.342 -5.141 1.00 96.31 107 LEU A CA 1
ATOM 885 C C . LEU A 1 107 ? -5.512 -1.584 -5.060 1.00 96.31 107 LEU A C 1
ATOM 887 O O . LEU A 1 107 ? -5.020 -2.640 -5.461 1.00 96.31 107 LEU A O 1
ATOM 891 N N . ASN A 1 108 ? -4.781 -0.617 -4.508 1.00 95.88 108 ASN A N 1
ATOM 892 C CA . ASN A 1 108 ? -3.359 -0.757 -4.235 1.00 95.88 108 ASN A CA 1
ATOM 893 C C . ASN A 1 108 ? -2.974 -0.204 -2.865 1.00 95.88 108 ASN A C 1
ATOM 895 O O . ASN A 1 108 ? -3.440 0.850 -2.434 1.00 95.88 108 ASN A O 1
ATOM 899 N N . VAL A 1 109 ? -2.046 -0.906 -2.224 1.00 96.12 109 VAL A N 1
ATOM 900 C CA . VAL A 1 109 ? -1.421 -0.549 -0.953 1.00 96.12 109 VAL A CA 1
ATOM 901 C C . VAL A 1 109 ? 0.083 -0.425 -1.177 1.00 96.12 109 VAL A C 1
ATOM 903 O O . VAL A 1 109 ? 0.685 -1.233 -1.879 1.00 96.12 109 VAL A O 1
ATOM 906 N N . PHE A 1 110 ? 0.692 0.597 -0.588 1.00 94.38 110 PHE A N 1
ATOM 907 C CA . PHE A 1 110 ? 2.120 0.880 -0.655 1.00 94.38 110 PHE A CA 1
ATOM 908 C C . PHE A 1 110 ? 2.765 0.571 0.697 1.00 94.38 110 PHE A C 1
ATOM 910 O O . PHE A 1 110 ? 2.290 1.068 1.724 1.00 94.38 110 PHE A O 1
ATOM 917 N N . SER A 1 111 ? 3.877 -0.164 0.701 1.00 94.88 111 SER A N 1
ATOM 918 C CA . SER A 1 111 ? 4.799 -0.216 1.843 1.00 94.88 111 SER A CA 1
ATOM 919 C C . SER A 1 111 ? 6.201 0.251 1.471 1.00 94.88 111 SER A C 1
ATOM 921 O O . SER A 1 111 ? 6.562 0.290 0.293 1.00 94.88 111 SER A O 1
ATOM 923 N N . ASP A 1 112 ? 7.006 0.557 2.486 1.00 92.50 112 ASP A N 1
ATOM 924 C CA . ASP A 1 112 ? 8.461 0.609 2.334 1.00 92.50 112 ASP A CA 1
ATOM 925 C C . ASP A 1 112 ? 9.060 -0.812 2.205 1.00 92.50 112 ASP A C 1
ATOM 927 O O . ASP A 1 112 ? 8.346 -1.821 2.164 1.00 92.50 112 ASP A O 1
ATOM 931 N N . ASP A 1 113 ? 10.386 -0.890 2.124 1.00 89.19 113 ASP A N 1
ATOM 932 C CA . ASP A 1 113 ? 11.167 -2.129 2.058 1.00 89.19 113 ASP A CA 1
ATOM 933 C C . ASP A 1 113 ? 11.129 -2.960 3.357 1.00 89.19 113 ASP A C 1
ATOM 935 O O . ASP A 1 113 ? 11.291 -4.182 3.316 1.00 89.19 113 ASP A O 1
ATOM 939 N N . LYS A 1 114 ? 10.876 -2.310 4.498 1.00 89.75 114 LYS A N 1
ATOM 940 C CA . LYS A 1 114 ? 10.734 -2.911 5.837 1.00 89.75 114 LYS A CA 1
ATOM 941 C C . LYS A 1 114 ? 9.314 -3.417 6.116 1.00 89.75 114 LYS A C 1
ATOM 943 O O . LYS A 1 114 ? 9.103 -4.139 7.092 1.00 89.75 114 LYS A O 1
ATOM 948 N N . GLY A 1 115 ? 8.354 -3.063 5.265 1.00 91.44 115 GLY A N 1
ATOM 949 C CA . GLY A 1 115 ? 6.947 -3.433 5.369 1.00 91.44 115 GLY A CA 1
ATOM 950 C C . GLY A 1 115 ? 6.082 -2.442 6.153 1.00 91.44 115 GLY A C 1
ATOM 951 O O . GLY A 1 115 ? 4.961 -2.794 6.498 1.00 91.44 115 GLY A O 1
ATOM 952 N N . TYR A 1 116 ? 6.529 -1.223 6.454 1.00 94.31 116 TYR A N 1
ATOM 953 C CA . TYR A 1 116 ? 5.651 -0.193 7.019 1.00 94.31 116 TYR A CA 1
ATOM 954 C C . TYR A 1 116 ? 4.680 0.333 5.963 1.00 94.31 116 TYR A C 1
ATOM 956 O O . TYR A 1 116 ? 5.076 0.663 4.846 1.00 94.31 116 TYR A O 1
ATOM 964 N N . PHE A 1 117 ? 3.400 0.437 6.325 1.00 95.19 117 PHE A N 1
ATOM 965 C CA . PHE A 1 117 ? 2.370 1.038 5.480 1.00 95.19 117 PHE A CA 1
ATOM 966 C C . PHE A 1 117 ? 2.704 2.503 5.172 1.00 95.19 117 PHE A C 1
ATOM 968 O O . PHE A 1 117 ? 2.908 3.295 6.088 1.00 95.19 117 PHE A O 1
ATOM 975 N N . ILE A 1 118 ? 2.705 2.879 3.891 1.00 94.81 118 ILE A N 1
ATOM 976 C CA . ILE A 1 118 ? 2.889 4.267 3.444 1.00 94.81 118 ILE A CA 1
ATOM 977 C C . ILE A 1 118 ? 1.534 4.895 3.113 1.00 94.81 118 ILE A C 1
ATOM 979 O O . ILE A 1 118 ? 1.235 5.998 3.572 1.00 94.81 118 ILE A O 1
ATOM 983 N N . SER A 1 119 ? 0.732 4.225 2.285 1.00 94.81 119 SER A N 1
ATOM 984 C CA . SER A 1 119 ? -0.578 4.694 1.819 1.00 94.81 119 SER A CA 1
ATOM 985 C C . SER A 1 119 ? -1.330 3.560 1.116 1.00 94.81 119 SER A C 1
ATOM 987 O O . SER A 1 119 ? -0.757 2.509 0.842 1.00 94.81 119 SER A O 1
ATOM 989 N N . GLY A 1 120 ? -2.585 3.786 0.744 1.00 94.69 120 GLY A N 1
ATOM 990 C CA . GLY A 1 120 ? -3.316 2.954 -0.212 1.00 94.69 120 GLY A CA 1
ATOM 991 C C . GLY A 1 120 ? -4.494 3.725 -0.797 1.00 94.69 120 GLY A C 1
ATOM 992 O O . GLY A 1 120 ? -4.969 4.649 -0.144 1.00 94.69 120 GLY A O 1
ATOM 993 N N . TRP A 1 121 ? -4.905 3.397 -2.021 1.00 95.62 121 TRP A N 1
ATOM 994 C CA . TRP A 1 121 ? -6.065 3.975 -2.721 1.00 95.62 121 TRP A CA 1
ATOM 995 C C . TRP A 1 121 ? -6.435 3.129 -3.952 1.00 95.62 121 TRP A C 1
ATOM 997 O O . TRP A 1 121 ? -5.695 2.216 -4.336 1.00 95.62 121 TRP A O 1
ATOM 1007 N N . LYS A 1 122 ? -7.561 3.450 -4.601 1.00 95.56 122 LYS A N 1
ATOM 1008 C CA . LYS A 1 122 ? -7.982 2.832 -5.867 1.00 95.56 122 LYS A CA 1
ATOM 1009 C C . LYS A 1 122 ? -7.322 3.522 -7.064 1.00 95.56 122 LYS A C 1
ATOM 1011 O O . LYS A 1 122 ? -7.477 4.722 -7.278 1.00 95.56 122 LYS A O 1
ATOM 1016 N N . LEU A 1 123 ? -6.553 2.768 -7.840 1.00 93.94 123 LEU A N 1
ATOM 1017 C CA . LEU A 1 123 ? -5.786 3.271 -8.977 1.00 93.94 123 LEU A CA 1
ATOM 1018 C C . LEU A 1 123 ? -6.686 3.640 -10.160 1.00 93.94 123 LEU A C 1
ATOM 1020 O O . LEU A 1 123 ? -7.668 2.960 -10.452 1.00 93.94 123 LEU A O 1
ATOM 1024 N N . LYS A 1 124 ? -6.280 4.670 -10.911 1.00 93.75 124 LYS A N 1
ATOM 1025 C CA . LYS A 1 124 ? -6.797 4.903 -12.269 1.00 93.75 124 LYS A CA 1
ATOM 1026 C C . LYS A 1 124 ? -6.183 3.893 -13.242 1.00 93.75 124 LYS A C 1
ATOM 1028 O O . LYS A 1 124 ? -5.049 3.463 -13.038 1.00 93.75 124 LYS A O 1
ATOM 1033 N N . GLU A 1 125 ? -6.873 3.584 -14.337 1.00 92.31 125 GLU A N 1
ATOM 1034 C CA . GLU A 1 125 ? -6.437 2.581 -15.326 1.00 92.31 125 GLU A CA 1
ATOM 1035 C C . GLU A 1 125 ? -4.993 2.800 -15.819 1.00 92.31 125 GLU A C 1
ATOM 1037 O O . GLU A 1 125 ? -4.181 1.879 -15.787 1.00 92.31 125 GLU A O 1
ATOM 1042 N N . ASN A 1 126 ? -4.627 4.039 -16.166 1.00 91.62 126 ASN A N 1
ATOM 1043 C CA . ASN A 1 126 ? -3.265 4.378 -16.601 1.00 91.62 126 ASN A CA 1
ATOM 1044 C C . ASN A 1 126 ? -2.207 4.132 -15.508 1.00 91.62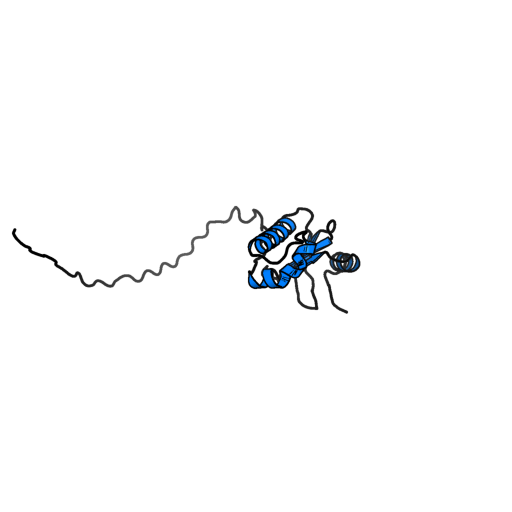 126 ASN A C 1
ATOM 1046 O O . ASN A 1 126 ? -1.079 3.759 -15.814 1.00 91.62 126 ASN A O 1
ATOM 1050 N N . GLN A 1 127 ? -2.561 4.308 -14.229 1.00 92.75 127 GLN A N 1
ATOM 1051 C CA . GLN A 1 127 ? -1.665 4.002 -13.108 1.00 92.75 127 GLN A CA 1
ATOM 1052 C C . GLN A 1 127 ? -1.544 2.490 -12.896 1.00 92.75 127 GLN A C 1
ATOM 1054 O O . GLN A 1 127 ? -0.453 2.005 -12.613 1.00 92.75 127 GLN A O 1
ATOM 1059 N N . LEU A 1 128 ? -2.641 1.743 -13.054 1.00 93.69 128 LEU A N 1
ATOM 1060 C CA . LEU A 1 128 ? -2.632 0.284 -12.975 1.00 93.69 128 LEU A CA 1
ATOM 1061 C C . LEU A 1 128 ? -1.759 -0.324 -14.085 1.00 93.69 128 LEU A C 1
ATOM 1063 O O . LEU A 1 128 ? -0.909 -1.157 -13.781 1.00 93.69 128 LEU A O 1
ATOM 1067 N N . LYS A 1 129 ? -1.892 0.157 -15.331 1.00 92.94 129 LYS A N 1
ATOM 1068 C CA . LYS A 1 129 ? -0.993 -0.189 -16.449 1.00 92.94 129 LYS A CA 1
ATOM 1069 C C . LYS A 1 129 ? 0.461 0.140 -16.107 1.00 92.94 129 LYS A C 1
ATOM 1071 O O . LYS A 1 129 ? 1.293 -0.756 -16.093 1.00 92.94 129 LYS A O 1
ATOM 1076 N N . ALA A 1 130 ? 0.753 1.364 -15.654 1.00 92.12 130 ALA A N 1
ATOM 1077 C CA . ALA A 1 130 ? 2.108 1.748 -15.251 1.00 92.12 130 ALA A CA 1
ATOM 1078 C C . ALA A 1 130 ? 2.721 0.833 -14.164 1.00 92.12 130 ALA A C 1
ATOM 1080 O O . ALA A 1 130 ? 3.914 0.527 -14.240 1.00 92.12 130 ALA A O 1
ATOM 1081 N N . ILE A 1 131 ? 1.935 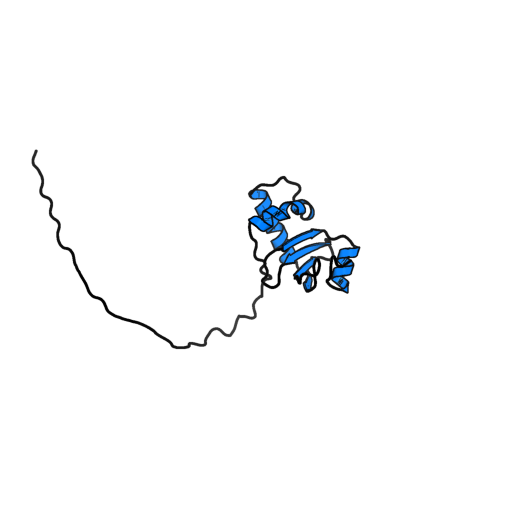0.335 -13.194 1.00 92.12 131 ILE A N 1
ATOM 1082 C CA . ILE A 1 131 ? 2.402 -0.692 -12.242 1.00 92.12 131 ILE A CA 1
ATOM 1083 C C . ILE A 1 131 ? 2.641 -2.036 -12.941 1.00 92.12 131 ILE A C 1
ATOM 1085 O O . ILE A 1 131 ? 3.671 -2.663 -12.706 1.00 92.12 131 ILE A O 1
ATOM 1089 N N . ILE A 1 132 ? 1.703 -2.505 -13.766 1.00 92.44 132 ILE A N 1
ATOM 1090 C CA . ILE A 1 132 ? 1.800 -3.796 -14.467 1.00 92.44 132 ILE A CA 1
ATOM 1091 C C . ILE A 1 132 ? 2.994 -3.827 -15.431 1.00 92.44 132 ILE A C 1
ATOM 1093 O O . ILE A 1 132 ? 3.666 -4.854 -15.519 1.00 92.44 132 ILE A O 1
ATOM 1097 N N . ASP A 1 133 ? 3.316 -2.706 -16.068 1.00 91.44 133 ASP A N 1
ATOM 1098 C CA . ASP A 1 133 ? 4.371 -2.618 -17.074 1.00 91.44 133 ASP A CA 1
ATOM 1099 C C . ASP A 1 133 ? 5.725 -2.313 -16.423 1.00 91.44 133 ASP A C 1
ATOM 1101 O O . ASP A 1 133 ? 6.682 -3.078 -16.561 1.00 91.44 133 ASP A O 1
ATOM 1105 N N . THR A 1 134 ? 5.801 -1.240 -15.625 1.00 89.44 134 THR A N 1
ATOM 1106 C CA . THR A 1 134 ? 7.065 -0.729 -15.058 1.00 89.44 134 THR A CA 1
ATOM 1107 C C . THR A 1 134 ? 7.175 -0.925 -13.546 1.00 89.44 134 THR A C 1
ATOM 1109 O O . THR A 1 134 ? 8.236 -1.302 -13.051 1.00 89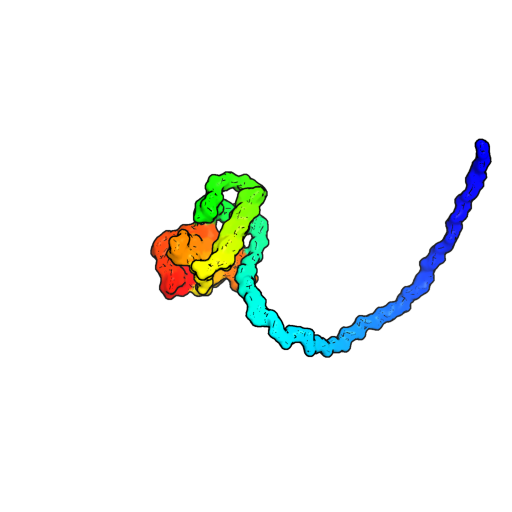.44 134 THR A O 1
ATOM 1112 N N . GLY A 1 135 ? 6.079 -0.762 -12.802 1.00 87.75 135 GLY A N 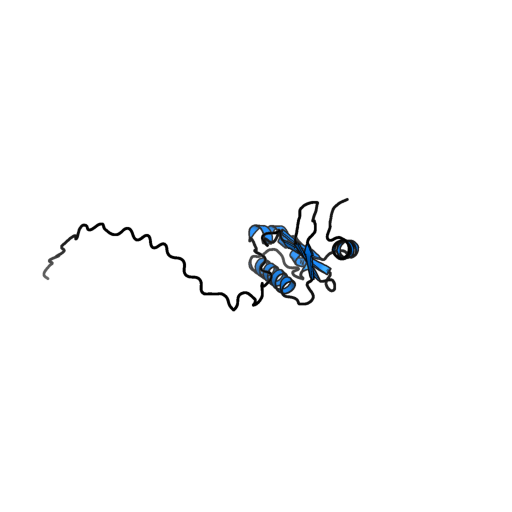1
ATOM 1113 C CA . GLY A 1 135 ? 6.082 -0.657 -11.339 1.00 87.75 135 GLY A CA 1
ATOM 1114 C C . GLY A 1 135 ? 6.255 0.777 -10.824 1.00 87.75 135 GLY A C 1
ATOM 1115 O O . GLY A 1 135 ? 6.331 0.973 -9.620 1.00 87.75 135 GLY A O 1
ATOM 1116 N N . ASN A 1 136 ? 6.332 1.785 -11.695 1.00 88.81 136 ASN A N 1
ATOM 1117 C CA . ASN A 1 136 ? 6.611 3.168 -11.305 1.00 88.81 136 ASN A CA 1
ATOM 1118 C C . ASN A 1 136 ? 5.358 4.047 -11.409 1.00 88.81 136 ASN A C 1
ATOM 1120 O O . ASN A 1 136 ? 4.626 3.990 -12.393 1.00 88.81 136 ASN A O 1
ATOM 1124 N N . ILE A 1 137 ? 5.123 4.894 -10.401 1.00 87.19 137 ILE A N 1
ATOM 1125 C CA . ILE A 1 137 ? 4.009 5.851 -10.364 1.00 87.19 137 ILE A CA 1
ATOM 1126 C C . ILE A 1 137 ? 4.521 7.233 -9.949 1.00 87.19 137 ILE A C 1
ATOM 1128 O O . ILE A 1 137 ? 5.147 7.398 -8.899 1.00 87.19 137 ILE A O 1
ATOM 1132 N N . GLY A 1 138 ? 4.170 8.260 -10.725 1.00 76.38 138 GLY A N 1
ATOM 1133 C CA . GLY A 1 138 ? 4.449 9.653 -10.366 1.00 76.38 138 GLY A CA 1
ATOM 1134 C C . GLY A 1 138 ? 5.891 10.096 -10.622 1.00 76.38 138 GLY A C 1
ATOM 1135 O O . GLY A 1 138 ? 6.380 10.977 -9.917 1.00 76.38 138 GLY A O 1
ATOM 1136 N N . GLY A 1 139 ? 6.565 9.485 -11.599 1.00 62.28 139 GLY A N 1
ATOM 1137 C CA . GLY A 1 139 ? 7.557 10.196 -12.403 1.00 62.28 139 GLY A CA 1
ATOM 1138 C C . GLY A 1 139 ? 6.820 10.857 -13.566 1.00 62.28 139 GLY A C 1
ATOM 1139 O O . GLY A 1 139 ? 6.219 10.142 -14.366 1.00 62.28 139 GLY A O 1
ATOM 1140 N N . GLY A 1 140 ? 6.794 12.188 -13.573 1.00 44.25 140 GLY A N 1
ATOM 1141 C CA . GLY A 1 140 ? 6.568 12.976 -14.788 1.00 44.25 140 GLY A CA 1
ATOM 1142 C C . GLY A 1 140 ? 7.902 13.288 -15.451 1.00 44.25 140 GLY A C 1
ATOM 1143 O O . GLY A 1 140 ? 8.932 13.116 -14.754 1.00 44.25 140 GLY A O 1
#

Foldseek 3Di:
DDDDDDDDDDDDDDDDDDDDDDDDDDDDDPDPPPPDPQLDADEDLVQLQVQCVQLVQLVQPDDDDPVSSVVSVVSVSVLSVDPQWDWDWDDEQNHTWIWGAGPVSQKIWIDHPVRYTNYIHRDDPVVSVCCVPGNYDPDD

Radius of gyration: 27.17 Å; chains: 1; bounding box: 46×41×95 Å